Protein AF-A0A1C6QXY5-F1 (afdb_monomer_lite)

Secondary structure (DSSP, 8-state):
-EEEEEES---PEEETTTTEEEEEEEEEETTS-EEEEEEEE---

Radius of gy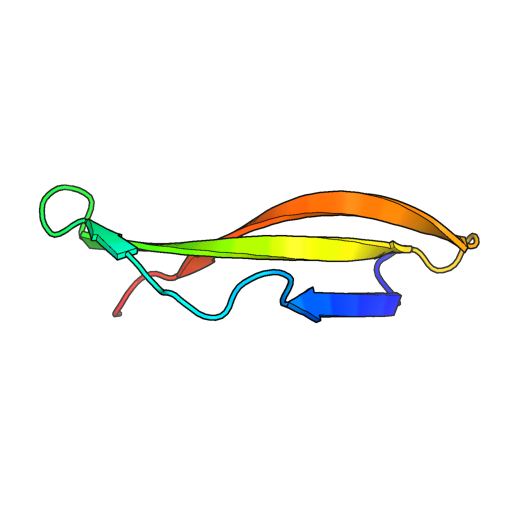ration: 12.09 Å; chains: 1; bounding box: 24×19×30 Å

Structure (mmCIF, N/CA/C/O backbone):
data_AF-A0A1C6QXY5-F1
#
_entry.id   AF-A0A1C6QXY5-F1
#
loop_
_atom_site.group_PDB
_atom_site.id
_atom_site.type_symbol
_atom_site.label_atom_id
_atom_site.label_alt_id
_atom_site.label_comp_id
_atom_site.label_asym_id
_atom_site.label_entity_id
_atom_site.label_seq_id
_atom_site.pdbx_PDB_ins_code
_atom_site.Cartn_x
_atom_site.Cartn_y
_atom_site.Cartn_z
_atom_site.occupancy
_atom_site.B_iso_or_equiv
_atom_site.auth_seq_id
_atom_site.auth_comp_id
_atom_site.auth_asym_id
_atom_site.auth_atom_id
_atom_site.pdbx_PDB_model_num
ATOM 1 N N . MET A 1 1 ? -0.970 -11.230 -12.596 1.00 90.62 1 MET A N 1
ATOM 2 C CA . MET A 1 1 ? -0.432 -11.946 -11.409 1.00 90.62 1 MET A CA 1
ATOM 3 C C . MET A 1 1 ? 0.413 -10.958 -10.640 1.00 90.62 1 MET A C 1
ATOM 5 O O . MET A 1 1 ? 1.323 -10.390 -11.237 1.00 90.62 1 MET A O 1
ATOM 9 N N . ILE A 1 2 ? 0.112 -10.756 -9.359 1.00 94.69 2 ILE A N 1
ATOM 10 C CA . ILE A 1 2 ? 0.814 -9.776 -8.526 1.00 94.69 2 ILE A CA 1
ATOM 11 C C . ILE A 1 2 ? 2.225 -10.287 -8.208 1.00 94.69 2 ILE A C 1
ATOM 13 O O . ILE A 1 2 ? 2.423 -11.474 -7.936 1.00 94.69 2 ILE A O 1
ATOM 17 N N . SER A 1 3 ? 3.200 -9.387 -8.292 1.00 97.12 3 SER A N 1
ATOM 18 C CA . SER A 1 3 ? 4.589 -9.604 -7.892 1.00 97.12 3 SER A CA 1
ATOM 19 C C . SER A 1 3 ? 4.823 -9.071 -6.480 1.00 97.12 3 SER A C 1
ATOM 21 O O . SER A 1 3 ? 5.189 -9.827 -5.584 1.00 97.12 3 SER A O 1
ATOM 23 N N . HIS A 1 4 ? 4.554 -7.781 -6.272 1.00 96.50 4 HIS A N 1
ATOM 24 C CA . HIS A 1 4 ? 4.652 -7.124 -4.973 1.00 96.50 4 HIS A CA 1
ATOM 25 C C . HIS A 1 4 ? 3.730 -5.903 -4.904 1.00 96.50 4 HIS A C 1
ATOM 27 O O . HIS A 1 4 ? 3.161 -5.468 -5.906 1.00 96.50 4 HIS A O 1
ATOM 33 N N . ILE A 1 5 ? 3.603 -5.349 -3.701 1.00 95.88 5 ILE A N 1
ATOM 34 C CA . ILE A 1 5 ? 2.792 -4.170 -3.408 1.00 95.88 5 ILE A CA 1
ATOM 35 C C . ILE A 1 5 ? 3.688 -3.138 -2.726 1.00 95.88 5 ILE A C 1
ATOM 37 O O . ILE A 1 5 ? 4.452 -3.482 -1.824 1.00 95.88 5 ILE A O 1
ATOM 41 N N . THR A 1 6 ? 3.588 -1.887 -3.163 1.00 96.69 6 THR A N 1
ATOM 42 C CA . THR A 1 6 ? 4.257 -0.740 -2.543 1.00 96.69 6 THR A CA 1
ATOM 43 C C . THR A 1 6 ? 3.231 0.059 -1.748 1.00 96.69 6 THR A C 1
ATOM 45 O O . THR A 1 6 ? 2.134 0.305 -2.238 1.00 96.69 6 THR A O 1
ATOM 48 N N . ILE A 1 7 ? 3.568 0.442 -0.515 1.00 94.31 7 ILE A N 1
ATOM 49 C CA . ILE A 1 7 ? 2.731 1.326 0.306 1.00 94.31 7 ILE A CA 1
ATOM 50 C C . ILE A 1 7 ? 3.083 2.769 -0.040 1.00 94.31 7 ILE A C 1
ATOM 52 O O . ILE A 1 7 ? 4.207 3.195 0.233 1.00 94.31 7 ILE A O 1
ATOM 56 N N . ASP A 1 8 ? 2.125 3.506 -0.597 1.00 90.25 8 ASP A N 1
ATOM 57 C CA . ASP A 1 8 ? 2.363 4.862 -1.104 1.00 90.25 8 ASP A CA 1
ATOM 58 C C . ASP A 1 8 ? 2.306 5.900 0.022 1.00 90.25 8 ASP A C 1
ATOM 60 O O . ASP A 1 8 ? 3.136 6.804 0.097 1.00 90.25 8 ASP A O 1
ATOM 64 N N . GLN A 1 9 ? 1.360 5.734 0.949 1.00 82.81 9 GLN A N 1
ATOM 65 C CA . GLN A 1 9 ? 1.209 6.580 2.130 1.00 82.81 9 GLN A CA 1
ATOM 66 C C . GLN A 1 9 ? 0.916 5.701 3.340 1.00 82.81 9 GLN A C 1
ATOM 68 O O . GLN A 1 9 ? 0.058 4.833 3.271 1.00 82.81 9 GLN A O 1
ATOM 73 N N . ARG A 1 10 ? 1.638 5.916 4.445 1.00 76.69 10 ARG A N 1
ATOM 74 C CA . ARG A 1 10 ? 1.524 5.103 5.673 1.00 76.69 10 ARG A CA 1
ATOM 75 C C . ARG A 1 10 ? 0.488 5.621 6.672 1.00 76.69 10 ARG A C 1
ATOM 77 O O . ARG A 1 10 ? 0.311 5.006 7.721 1.00 76.69 10 ARG A O 1
ATOM 84 N N . ASP A 1 11 ? -0.174 6.728 6.359 1.00 78.44 11 ASP A N 1
ATOM 85 C CA . ASP A 1 11 ? -1.238 7.272 7.194 1.00 78.44 11 ASP A CA 1
ATOM 86 C C . ASP A 1 11 ? -2.486 6.406 7.022 1.00 78.44 11 ASP A C 1
ATOM 88 O O . ASP A 1 11 ? -3.170 6.456 6.001 1.00 78.44 11 ASP A O 1
ATOM 92 N N . ILE A 1 12 ? -2.750 5.570 8.022 1.00 77.38 12 ILE A N 1
ATOM 93 C CA . ILE A 1 12 ? -3.930 4.713 8.057 1.00 77.38 12 ILE A CA 1
ATOM 94 C C . ILE A 1 12 ? -5.084 5.511 8.654 1.00 77.38 12 ILE A C 1
ATOM 96 O O . ILE A 1 12 ? -5.020 5.952 9.803 1.00 77.38 12 ILE A O 1
ATOM 100 N N . VAL A 1 13 ? -6.165 5.649 7.888 1.00 80.88 13 VAL A N 1
ATOM 101 C CA . VAL A 1 13 ? -7.445 6.137 8.406 1.00 80.88 13 VAL A CA 1
ATOM 102 C C . VAL A 1 13 ? -8.312 4.926 8.722 1.00 80.88 13 VAL A C 1
ATOM 104 O O . VAL A 1 13 ? -8.632 4.133 7.837 1.00 80.88 13 VAL A O 1
ATOM 107 N N . TYR A 1 14 ? -8.672 4.781 9.995 1.00 85.81 14 TYR A N 1
ATOM 108 C CA . TYR A 1 14 ? -9.637 3.783 10.440 1.00 85.81 14 TYR A CA 1
ATOM 109 C C . TYR A 1 14 ? -11.044 4.385 10.428 1.00 85.81 14 TYR A C 1
ATOM 111 O O . TYR A 1 14 ? -11.309 5.369 11.123 1.00 85.81 14 TYR A O 1
ATOM 119 N N . ASP A 1 15 ? -11.947 3.788 9.655 1.00 84.56 15 ASP A N 1
ATOM 120 C CA . ASP A 1 15 ? -13.373 4.091 9.680 1.00 84.56 15 ASP A CA 1
ATOM 121 C C . ASP A 1 15 ? -14.066 3.165 10.684 1.00 84.56 15 ASP A C 1
ATOM 123 O O . ASP A 1 15 ? -14.272 1.975 10.444 1.00 84.56 15 ASP A O 1
ATOM 127 N N . SER A 1 16 ? -14.462 3.731 11.823 1.00 83.88 16 SER A N 1
ATOM 128 C CA . SER A 1 16 ? -15.158 2.998 12.881 1.00 83.88 16 SER A CA 1
ATOM 129 C C . SER A 1 16 ? -16.584 2.585 12.517 1.00 83.88 16 SER A C 1
ATOM 131 O O . SER A 1 16 ? -17.114 1.664 13.134 1.00 83.88 16 SER A O 1
ATOM 133 N N . ARG A 1 17 ? -17.220 3.233 11.532 1.00 86.44 17 ARG A N 1
ATOM 134 C CA . ARG A 1 17 ? -18.563 2.865 11.059 1.00 86.44 17 ARG A CA 1
ATOM 135 C C . ARG A 1 17 ? -18.499 1.655 10.141 1.00 86.44 17 ARG A C 1
ATOM 137 O O . ARG A 1 17 ? -19.332 0.763 10.267 1.00 86.44 17 ARG A O 1
ATOM 144 N N . ALA A 1 18 ? -17.518 1.637 9.242 1.00 85.94 18 ALA A N 1
ATOM 145 C CA . ALA A 1 18 ? -17.257 0.502 8.362 1.00 85.94 18 ALA A CA 1
ATOM 146 C C . ALA A 1 18 ? -16.482 -0.629 9.060 1.00 85.94 18 ALA A C 1
ATOM 148 O O . ALA A 1 18 ? -16.445 -1.733 8.531 1.00 85.94 18 ALA A O 1
ATOM 149 N N . GLN A 1 19 ? -15.891 -0.359 10.233 1.00 88.62 19 GLN A N 1
ATOM 150 C CA . GLN A 1 19 ? -14.947 -1.239 10.933 1.00 88.62 19 GLN A CA 1
ATOM 151 C C . GLN A 1 19 ? -13.779 -1.649 10.035 1.00 88.62 19 GLN A C 1
ATOM 153 O O . GLN A 1 19 ? -13.389 -2.805 9.991 1.00 88.62 19 GLN A O 1
ATOM 158 N N . GLN A 1 20 ? -13.235 -0.703 9.272 1.00 88.81 20 GLN A N 1
ATOM 159 C CA . GLN A 1 20 ? -12.202 -0.988 8.282 1.00 88.81 20 GLN A CA 1
ATOM 160 C C . GLN A 1 20 ? -11.137 0.099 8.276 1.00 88.81 20 GLN A C 1
ATOM 162 O O . GLN A 1 20 ? -11.413 1.276 8.502 1.00 88.81 20 GLN A O 1
ATOM 167 N N . ALA A 1 21 ? -9.907 -0.299 7.979 1.00 90.00 21 ALA A N 1
ATOM 168 C CA . ALA A 1 21 ? -8.812 0.603 7.665 1.00 90.00 21 ALA A CA 1
ATOM 169 C C . ALA A 1 21 ? -8.489 0.520 6.171 1.00 90.00 21 ALA A C 1
ATOM 171 O O . ALA A 1 21 ? -8.502 -0.567 5.596 1.00 90.00 21 ALA A O 1
ATOM 172 N N . ALA A 1 22 ? -8.165 1.653 5.549 1.00 90.06 22 ALA A N 1
ATOM 173 C CA . ALA A 1 22 ? -7.753 1.698 4.149 1.00 90.06 22 ALA A CA 1
ATOM 174 C C . ALA A 1 22 ? -6.361 2.322 3.998 1.00 90.06 22 ALA A C 1
ATOM 176 O O . ALA A 1 22 ? -6.009 3.259 4.717 1.00 90.06 22 ALA A O 1
ATOM 177 N N . LEU A 1 23 ? -5.583 1.802 3.048 1.00 91.88 23 LEU A N 1
ATOM 178 C CA . LEU A 1 23 ? -4.233 2.260 2.734 1.00 91.88 23 LEU A CA 1
ATOM 179 C C . LEU A 1 23 ? -4.051 2.376 1.219 1.00 91.88 23 LEU A C 1
ATOM 181 O O . LEU A 1 23 ? -4.322 1.422 0.490 1.00 91.88 23 LEU A O 1
ATOM 185 N N . SER A 1 24 ? -3.557 3.519 0.750 1.00 93.12 24 SER A N 1
ATOM 186 C CA . SER A 1 24 ? -3.192 3.697 -0.659 1.00 93.12 24 SER A CA 1
ATOM 187 C C . SER A 1 24 ? -1.938 2.891 -0.989 1.00 93.12 24 SER A C 1
ATOM 189 O O . SER A 1 24 ? -0.914 3.002 -0.303 1.00 93.12 24 SER A O 1
ATOM 191 N N . VAL A 1 25 ? -2.026 2.072 -2.034 1.00 94.94 25 VAL A N 1
ATOM 192 C CA . VAL A 1 25 ? -0.944 1.189 -2.469 1.00 94.94 25 VAL A CA 1
ATOM 193 C C . VAL A 1 25 ? -0.815 1.167 -3.985 1.00 94.94 25 VAL A C 1
ATOM 195 O O . VAL A 1 25 ? -1.800 1.294 -4.709 1.00 94.94 25 VAL A O 1
ATOM 198 N N . THR A 1 26 ? 0.386 0.872 -4.466 1.00 97.62 26 THR A N 1
ATOM 199 C CA . THR A 1 26 ? 0.627 0.545 -5.870 1.00 97.62 26 THR A CA 1
ATOM 200 C C . THR A 1 26 ? 0.858 -0.956 -6.012 1.00 97.62 26 THR A C 1
ATOM 202 O O . THR A 1 26 ? 1.740 -1.538 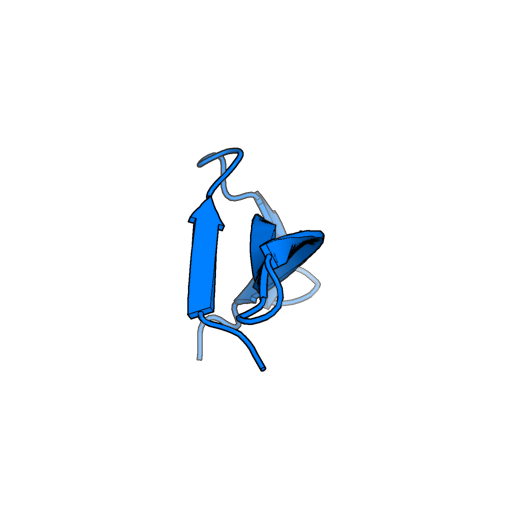-5.372 1.00 97.62 26 THR A O 1
ATOM 205 N N . VAL A 1 27 ? 0.062 -1.602 -6.861 1.00 97.69 27 VAL A N 1
ATOM 206 C CA . VAL A 1 27 ? 0.188 -3.027 -7.179 1.00 97.69 27 VAL A CA 1
ATOM 207 C C . VAL A 1 27 ? 1.112 -3.182 -8.375 1.00 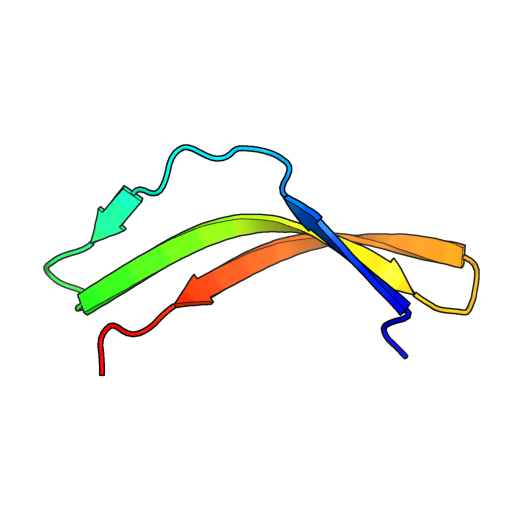97.69 27 VAL A C 1
ATOM 209 O O . VAL A 1 27 ? 0.894 -2.564 -9.414 1.00 97.69 27 VAL A O 1
ATOM 212 N N . HIS A 1 28 ? 2.127 -4.033 -8.242 1.00 97.62 28 HIS A N 1
ATOM 213 C CA . HIS A 1 28 ? 3.040 -4.366 -9.330 1.00 97.62 28 HIS A CA 1
ATOM 214 C C . HIS A 1 28 ? 2.740 -5.768 -9.850 1.00 97.62 28 HIS A C 1
ATOM 216 O O . HIS A 1 28 ? 2.755 -6.749 -9.098 1.00 97.62 28 HIS A O 1
ATOM 222 N N . HIS A 1 29 ? 2.503 -5.874 -11.151 1.00 97.31 29 HIS A N 1
ATOM 223 C CA . HIS A 1 29 ? 2.241 -7.128 -11.843 1.00 97.31 29 HIS A CA 1
ATOM 224 C C . HIS A 1 29 ? 3.525 -7.710 -12.432 1.00 97.31 29 HIS A C 1
ATOM 226 O O . HIS A 1 29 ? 4.503 -7.012 -12.695 1.00 97.31 29 HIS A O 1
ATOM 232 N N . ARG A 1 30 ? 3.541 -9.031 -12.632 1.00 95.81 30 ARG A N 1
ATOM 233 C CA . ARG A 1 30 ? 4.705 -9.738 -13.199 1.00 95.81 30 ARG A CA 1
ATOM 234 C C . ARG A 1 30 ? 5.042 -9.346 -14.638 1.00 95.81 30 ARG A C 1
ATOM 236 O O . ARG A 1 30 ? 6.170 -9.566 -15.060 1.00 95.81 30 ARG A O 1
ATOM 243 N N . ASP A 1 31 ? 4.082 -8.810 -15.378 1.00 96.56 31 ASP A N 1
ATOM 244 C CA . ASP A 1 31 ? 4.271 -8.280 -16.733 1.00 96.56 31 ASP A CA 1
ATOM 245 C C . ASP A 1 31 ? 4.888 -6.868 -16.742 1.00 96.56 31 ASP A C 1
ATOM 247 O O . ASP A 1 31 ? 5.133 -6.310 -17.809 1.00 96.56 31 ASP A O 1
ATOM 251 N N . GLY A 1 32 ? 5.175 -6.305 -15.563 1.00 94.44 32 GLY A N 1
ATOM 252 C CA . GLY A 1 32 ? 5.735 -4.969 -15.398 1.00 94.44 32 GLY A CA 1
ATOM 253 C C . GLY A 1 32 ? 4.684 -3.864 -15.317 1.00 94.44 32 GLY A C 1
ATOM 254 O O . GLY A 1 32 ? 5.054 -2.714 -15.083 1.00 94.44 32 GLY A O 1
ATOM 255 N N . ALA A 1 33 ? 3.393 -4.180 -15.467 1.00 96.94 33 ALA A N 1
ATOM 256 C CA . ALA A 1 33 ? 2.332 -3.205 -15.271 1.00 96.94 33 ALA A CA 1
ATOM 257 C C . ALA A 1 33 ? 2.209 -2.811 -13.793 1.00 96.94 33 ALA A C 1
ATOM 259 O O . ALA A 1 33 ? 2.418 -3.622 -12.884 1.00 96.94 33 ALA A O 1
ATOM 260 N N . THR A 1 34 ? 1.827 -1.560 -13.555 1.00 97.44 34 THR A N 1
ATOM 261 C CA . THR A 1 34 ? 1.537 -1.047 -12.216 1.00 97.44 34 THR A CA 1
ATOM 262 C C . THR A 1 34 ? 0.187 -0.361 -12.191 1.00 97.44 34 THR A C 1
ATOM 264 O O . THR A 1 34 ? -0.141 0.368 -13.128 1.00 97.44 34 THR A O 1
ATOM 267 N N . GLU A 1 35 ? -0.559 -0.532 -11.106 1.00 97.31 35 GLU A N 1
ATOM 268 C CA . GLU A 1 35 ? -1.851 0.127 -10.918 1.00 97.31 35 GLU A CA 1
ATOM 269 C C . GLU A 1 35 ? -2.005 0.678 -9.490 1.00 97.31 35 GLU A C 1
ATOM 271 O O . GLU A 1 35 ? -1.639 -0.010 -8.529 1.00 97.31 35 GLU A O 1
ATOM 276 N N . PRO A 1 36 ? -2.532 1.907 -9.328 1.00 96.50 36 PRO A N 1
ATOM 277 C CA . PRO A 1 36 ? -2.900 2.429 -8.019 1.00 96.50 36 PRO A CA 1
ATOM 278 C C . PRO A 1 36 ? -4.129 1.687 -7.485 1.00 96.50 36 PRO A C 1
AT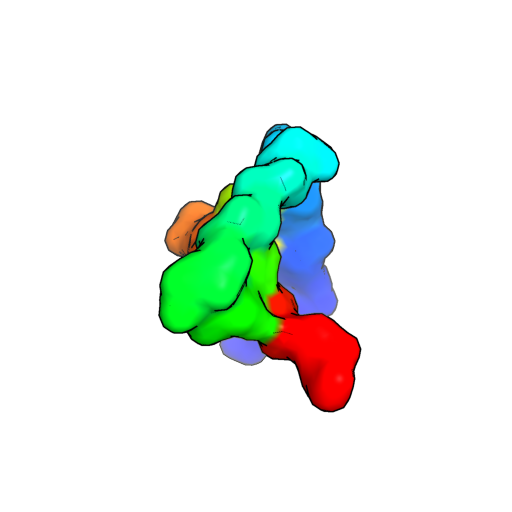OM 280 O O . PRO A 1 36 ? -5.060 1.376 -8.229 1.00 96.50 36 PRO A O 1
ATOM 283 N N . SER A 1 37 ? -4.139 1.413 -6.185 1.00 95.00 37 SER A N 1
ATOM 284 C CA . SER A 1 37 ? -5.179 0.633 -5.519 1.00 95.00 37 SER A CA 1
ATOM 285 C C . SER A 1 37 ? -5.324 1.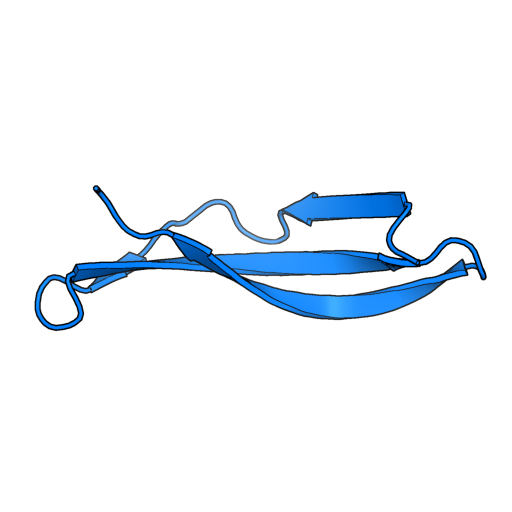010 -4.039 1.00 95.00 37 SER A C 1
ATOM 287 O O . SER A 1 37 ? -4.566 1.817 -3.497 1.00 95.00 37 SER A O 1
ATOM 289 N N . LEU A 1 38 ? -6.323 0.421 -3.381 1.00 92.38 38 LEU A N 1
ATOM 290 C CA . LEU A 1 38 ? -6.593 0.576 -1.953 1.00 92.38 38 LEU A CA 1
ATOM 291 C C . LEU A 1 38 ? -6.554 -0.792 -1.271 1.00 92.38 38 LEU A C 1
ATOM 293 O O . LEU A 1 38 ? -7.335 -1.686 -1.596 1.00 92.38 38 LEU A O 1
ATOM 297 N N . LEU A 1 39 ? -5.661 -0.944 -0.296 1.00 91.44 39 LEU A N 1
ATOM 298 C CA . LEU A 1 39 ? -5.638 -2.090 0.603 1.00 91.44 39 LEU A CA 1
ATOM 299 C C . LEU A 1 39 ? -6.637 -1.844 1.737 1.00 91.44 39 LEU A C 1
ATOM 301 O O . LEU A 1 39 ? -6.422 -0.961 2.567 1.00 91.44 39 LEU A O 1
ATOM 305 N N . VAL A 1 40 ? -7.716 -2.626 1.767 1.00 90.88 40 VAL A N 1
ATOM 306 C CA . VAL A 1 40 ? -8.727 -2.605 2.833 1.00 90.88 40 VAL A CA 1
ATOM 307 C C . VAL A 1 40 ? -8.398 -3.693 3.853 1.00 90.88 40 VAL A C 1
ATOM 309 O O . VAL A 1 40 ? -8.189 -4.849 3.488 1.00 90.88 40 VAL A O 1
ATOM 312 N N . MET A 1 41 ? -8.338 -3.316 5.125 1.00 90.44 41 MET A N 1
ATOM 313 C CA . MET A 1 41 ? -8.027 -4.185 6.256 1.00 90.44 41 MET A CA 1
ATOM 314 C C . MET A 1 41 ? -9.220 -4.218 7.209 1.00 90.44 41 MET A C 1
ATOM 316 O O . MET A 1 41 ? -9.725 -3.168 7.607 1.00 90.44 41 MET A O 1
ATOM 320 N N . ASP A 1 42 ? -9.639 -5.424 7.577 1.00 86.94 42 ASP A N 1
ATOM 321 C CA . ASP A 1 42 ? -10.653 -5.678 8.599 1.00 86.94 42 ASP A CA 1
ATOM 322 C C . ASP A 1 42 ? -9.947 -6.043 9.924 1.00 86.94 42 ASP A C 1
ATOM 324 O O . ASP A 1 42 ? -8.966 -6.796 9.886 1.00 86.94 42 ASP A O 1
ATOM 328 N N . PRO A 1 43 ? -10.358 -5.476 11.073 1.00 73.56 43 PRO A N 1
ATOM 329 C CA . PRO A 1 43 ? -9.701 -5.683 12.359 1.00 73.56 43 PRO A CA 1
ATOM 330 C C . PRO A 1 43 ? -9.882 -7.088 12.958 1.00 73.56 43 PRO A C 1
ATOM 332 O O . PRO A 1 43 ? -9.111 -7.411 13.863 1.00 73.56 43 PRO A O 1
ATOM 335 N N . GLY A 1 44 ? -10.779 -7.931 12.427 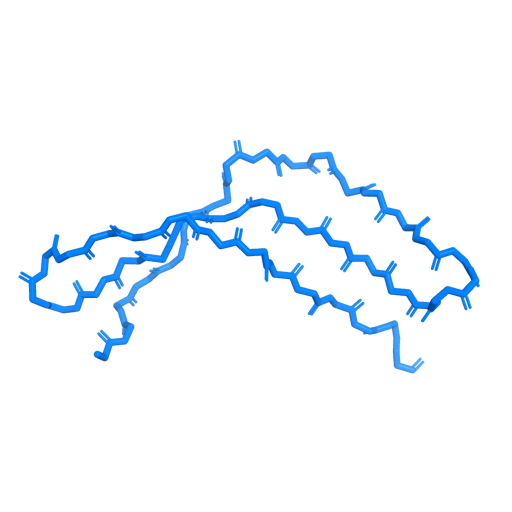1.00 66.75 44 GLY A N 1
ATOM 336 C CA . GLY A 1 44 ? -10.957 -9.323 12.868 1.00 66.75 44 GLY A CA 1
ATOM 337 C C . GLY A 1 44 ? -11.744 -9.505 14.161 1.00 66.75 44 GLY A C 1
ATOM 338 O O . GLY A 1 44 ? -11.607 -8.684 15.096 1.00 66.75 44 GLY A O 1
#

pLDDT: mean 90.2, std 7.31, range [66.75, 97.69]

Sequence (44 aa):
MISHITIDQRDIVYDSRAQQAALSVTVHHRDGATEPSLLVMDPG

Foldseek 3Di:
DFDDKAFPDPDWDQDPVVQKIKTWIWTADPVRDIDIDIDIDHPD